Protein AF-A0AA35UD68-F1 (afdb_monomer_lite)

Radius of gyration: 23.43 Å; chains: 1; bounding box: 78×16×57 Å

Sequence (92 aa):
MSRVTVFFFGVVLSIILGLFYWHSYQSNIGTSDACLCTELLAKESFLQNKNKIKAVEDCVKLFKNFEEAHLKCMETVPFEHPEIKIDSIKTT

pLDDT: mean 76.23, std 11.96, range [46.03, 91.44]

Secondary structure (DSSP, 8-state):
--HHHHHHHHHHHHHHHHHHHHHHHHHHHTTHHHHHHHHHHH-HHHHHTTTT-HHHHHHHHH-SSHHHHHHHHHHHS---------------

Foldseek 3Di:
DDPVVVVVVVVVVVVVVVVVVVVVVLVVVLQVCLVVLLVLQVDVVNVVVVVVDVSPVVSVVSAVHSVRSVVSPVVRDPPPPPPPPPPPPPPD

Structure (mmCIF, N/CA/C/O backbone):
data_AF-A0AA35UD68-F1
#
_entry.id   AF-A0AA35UD68-F1
#
loop_
_atom_site.group_PDB
_atom_site.id
_atom_site.type_symbol
_atom_site.label_atom_id
_atom_site.label_alt_id
_atom_site.label_comp_id
_atom_site.label_asym_id
_atom_site.label_entity_id
_atom_site.label_seq_id
_atom_site.pdbx_PDB_ins_code
_atom_site.Cartn_x
_atom_site.Cartn_y
_atom_site.Cartn_z
_atom_site.occupancy
_atom_site.B_iso_or_equiv
_atom_site.auth_seq_id
_atom_site.auth_comp_id
_atom_site.auth_asym_id
_atom_site.auth_atom_id
_atom_site.pdbx_PDB_model_num
ATOM 1 N N . MET A 1 1 ? 44.682 2.056 -1.329 1.00 57.78 1 MET A N 1
ATOM 2 C CA . MET A 1 1 ? 43.282 1.883 -0.881 1.00 57.78 1 MET A CA 1
ATOM 3 C C . MET A 1 1 ? 43.248 0.654 0.020 1.00 57.78 1 MET A C 1
ATOM 5 O O . MET A 1 1 ? 43.590 -0.426 -0.445 1.00 57.78 1 MET A O 1
ATOM 9 N N . SER A 1 2 ? 43.020 0.820 1.323 1.00 67.19 2 SER A N 1
ATOM 10 C CA . SER A 1 2 ? 43.214 -0.257 2.309 1.00 67.19 2 SER A CA 1
ATOM 11 C C . SER A 1 2 ? 42.118 -1.321 2.207 1.00 67.19 2 SER A C 1
ATOM 13 O O . SER A 1 2 ? 40.9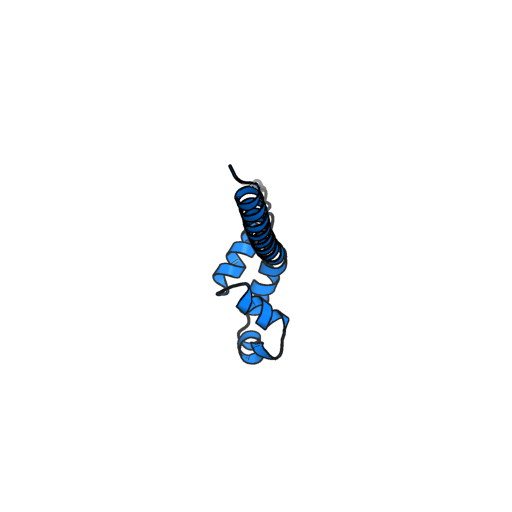68 -1.000 1.930 1.00 67.19 2 SER A O 1
ATOM 15 N N . ARG A 1 3 ? 42.435 -2.591 2.492 1.00 71.69 3 ARG A N 1
ATOM 16 C CA . ARG A 1 3 ? 41.441 -3.690 2.516 1.00 71.69 3 ARG A CA 1
ATOM 17 C C . ARG A 1 3 ? 40.191 -3.335 3.332 1.00 71.69 3 ARG A C 1
ATOM 19 O O . ARG A 1 3 ? 39.083 -3.647 2.921 1.00 71.69 3 ARG A O 1
ATOM 26 N N . VAL A 1 4 ? 40.373 -2.590 4.423 1.00 71.81 4 VAL A N 1
ATOM 27 C CA . VAL A 1 4 ? 39.300 -2.089 5.294 1.00 71.81 4 VAL A CA 1
ATOM 28 C C . VAL A 1 4 ? 38.297 -1.209 4.539 1.00 71.81 4 VAL A C 1
ATOM 30 O O . VAL A 1 4 ? 37.098 -1.405 4.692 1.00 71.81 4 VAL A O 1
ATOM 33 N N . THR A 1 5 ? 38.745 -0.299 3.664 1.00 74.06 5 THR A N 1
ATOM 34 C CA . THR A 1 5 ? 37.822 0.578 2.922 1.00 74.06 5 THR A CA 1
ATOM 35 C C . THR A 1 5 ? 36.953 -0.213 1.942 1.00 74.06 5 THR A C 1
ATOM 37 O O . THR A 1 5 ? 35.784 0.110 1.780 1.00 74.06 5 THR A O 1
ATOM 40 N N . VAL A 1 6 ? 37.478 -1.292 1.347 1.00 77.38 6 VAL A N 1
ATOM 41 C CA . VAL A 1 6 ? 36.722 -2.148 0.411 1.00 77.38 6 VAL A CA 1
ATOM 42 C C . VAL A 1 6 ? 35.583 -2.891 1.120 1.00 77.38 6 VAL A C 1
ATOM 44 O O . VAL A 1 6 ? 34.474 -2.947 0.593 1.00 77.38 6 VAL A O 1
ATOM 47 N N . PHE A 1 7 ? 35.816 -3.397 2.337 1.00 76.94 7 PHE A N 1
ATOM 48 C CA . PHE A 1 7 ? 34.767 -4.053 3.128 1.00 76.94 7 PHE A CA 1
ATOM 49 C C . PHE A 1 7 ? 33.638 -3.091 3.517 1.00 76.94 7 PHE A C 1
ATOM 51 O O . PHE A 1 7 ? 32.468 -3.445 3.384 1.00 76.94 7 PHE A O 1
ATOM 58 N N . PHE A 1 8 ? 33.967 -1.862 3.927 1.00 79.69 8 PHE A N 1
ATOM 59 C CA . PHE A 1 8 ? 32.951 -0.857 4.257 1.00 79.69 8 PHE A CA 1
ATOM 60 C C . PHE A 1 8 ? 32.077 -0.495 3.050 1.00 79.69 8 PHE A C 1
ATOM 62 O O . PHE A 1 8 ? 30.855 -0.455 3.182 1.00 79.69 8 PHE A O 1
ATOM 69 N N . PHE A 1 9 ? 32.665 -0.311 1.863 1.00 84.12 9 PHE A N 1
ATOM 70 C CA . PHE A 1 9 ? 31.885 -0.049 0.647 1.00 84.12 9 PHE A CA 1
ATOM 71 C C . PHE A 1 9 ? 30.956 -1.216 0.280 1.00 84.12 9 PHE A C 1
ATOM 73 O O . PHE A 1 9 ? 29.814 -0.972 -0.101 1.00 84.12 9 PHE A O 1
ATOM 80 N N . GLY A 1 10 ? 31.396 -2.468 0.446 1.00 86.94 10 GLY A N 1
ATOM 81 C CA . GLY A 1 10 ? 30.557 -3.644 0.175 1.00 86.94 10 GLY A CA 1
ATOM 82 C C . GLY A 1 10 ? 29.340 -3.757 1.102 1.00 86.94 10 GLY A C 1
ATOM 83 O O . GLY A 1 10 ? 28.234 -4.063 0.647 1.00 86.94 10 GLY A O 1
ATOM 84 N N . VAL A 1 11 ? 29.520 -3.453 2.392 1.00 87.75 11 VAL A N 1
ATOM 85 C CA . VAL A 1 11 ? 28.422 -3.442 3.373 1.00 87.75 11 VAL A CA 1
ATOM 86 C C . VAL A 1 11 ? 27.433 -2.317 3.065 1.00 87.75 11 VAL A C 1
ATOM 88 O O . VAL A 1 11 ? 26.229 -2.559 3.016 1.00 87.75 11 VAL A O 1
ATOM 91 N N . VAL A 1 12 ? 27.927 -1.108 2.785 1.00 91.00 12 VAL A N 1
ATOM 92 C CA . VAL A 1 12 ? 27.075 0.042 2.442 1.00 91.00 12 VAL A CA 1
ATOM 93 C C . VAL A 1 12 ? 26.276 -0.223 1.162 1.00 91.00 12 VAL A C 1
ATOM 95 O O . VAL A 1 12 ? 25.070 0.016 1.141 1.00 91.00 12 VAL A O 1
ATOM 98 N N . LEU A 1 13 ? 26.903 -0.788 0.124 1.00 90.94 13 LEU A N 1
ATOM 99 C CA . LEU A 1 13 ? 26.222 -1.138 -1.126 1.00 90.94 13 LEU A CA 1
ATOM 100 C C . LEU A 1 13 ? 25.103 -2.169 -0.898 1.00 90.94 13 LEU A C 1
ATOM 102 O O . LEU A 1 13 ? 24.015 -2.029 -1.451 1.00 90.94 13 LEU A O 1
ATOM 106 N N . SER A 1 14 ? 25.347 -3.170 -0.046 1.00 87.19 14 SER A N 1
ATOM 107 C CA . SER A 1 14 ? 24.350 -4.200 0.281 1.00 87.19 14 SER A CA 1
ATOM 108 C C . SER A 1 14 ? 23.139 -3.621 1.018 1.00 87.19 14 SER A C 1
ATOM 110 O O . SER A 1 14 ? 22.006 -4.002 0.727 1.00 87.19 14 SER A O 1
ATOM 112 N N . ILE A 1 15 ? 23.353 -2.663 1.928 1.00 91.19 15 ILE A N 1
ATOM 113 C CA . ILE A 1 15 ? 22.263 -1.972 2.636 1.00 91.19 15 ILE A CA 1
ATOM 114 C C . ILE A 1 15 ? 21.433 -1.130 1.656 1.00 91.19 15 ILE A C 1
ATOM 116 O O . ILE A 1 15 ? 20.205 -1.187 1.692 1.00 91.19 15 ILE A O 1
ATOM 120 N N . ILE A 1 16 ? 22.083 -0.391 0.750 1.00 91.44 16 ILE A N 1
ATOM 121 C CA . ILE A 1 16 ? 21.396 0.433 -0.259 1.00 91.44 16 ILE A CA 1
ATOM 122 C C . ILE A 1 16 ? 20.539 -0.440 -1.185 1.00 91.44 16 ILE A C 1
ATOM 124 O O . ILE A 1 16 ? 19.376 -0.118 -1.427 1.00 91.44 16 ILE A O 1
ATOM 128 N N . LEU A 1 17 ? 21.082 -1.565 -1.660 1.00 88.81 17 LEU A N 1
ATOM 129 C CA . LEU A 1 17 ? 20.342 -2.514 -2.496 1.00 88.81 17 LEU A CA 1
ATOM 130 C C . LEU A 1 17 ? 19.152 -3.131 -1.748 1.00 88.81 17 LEU A C 1
ATOM 132 O O . LEU A 1 17 ? 18.071 -3.248 -2.324 1.00 88.81 17 LEU A O 1
ATOM 136 N N . GLY A 1 18 ? 19.319 -3.466 -0.465 1.00 88.06 18 GLY A N 1
ATOM 137 C CA . GLY A 1 18 ? 18.233 -3.975 0.377 1.00 88.06 18 GLY A CA 1
ATOM 138 C C . GLY A 1 18 ? 17.087 -2.972 0.541 1.00 88.06 18 GLY A C 1
ATOM 139 O O . GLY A 1 18 ? 15.921 -3.337 0.387 1.00 88.06 18 GLY A O 1
ATOM 140 N N . LEU A 1 19 ? 17.408 -1.696 0.777 1.00 85.06 19 LEU A N 1
ATOM 141 C CA . LEU A 1 19 ? 16.410 -0.625 0.874 1.00 85.06 19 LEU A CA 1
ATOM 142 C C . LEU A 1 19 ? 15.693 -0.380 -0.461 1.00 85.06 19 LEU A C 1
ATOM 144 O O . LEU A 1 19 ? 14.475 -0.204 -0.483 1.00 85.06 19 LEU A O 1
ATOM 148 N N . PHE A 1 20 ? 16.426 -0.408 -1.577 1.00 84.06 20 PHE A N 1
ATOM 149 C CA . PHE A 1 20 ? 15.851 -0.224 -2.909 1.00 84.06 20 PHE A CA 1
ATOM 150 C C . PHE A 1 20 ? 14.888 -1.362 -3.280 1.00 84.06 20 PHE A C 1
ATOM 15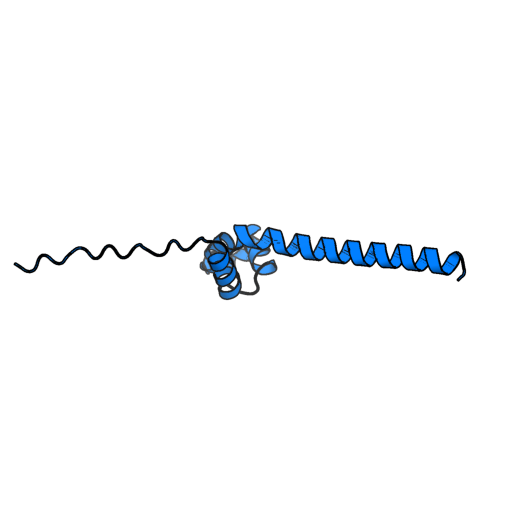2 O O . PHE A 1 20 ? 13.787 -1.115 -3.774 1.00 84.06 20 PHE A O 1
ATOM 159 N N . TYR A 1 21 ? 15.267 -2.607 -2.976 1.00 81.38 21 TYR A N 1
ATOM 160 C CA . TYR A 1 21 ? 14.418 -3.774 -3.205 1.00 81.38 21 TYR A CA 1
ATOM 161 C C . TYR A 1 21 ? 13.140 -3.725 -2.356 1.00 81.38 21 TYR A C 1
ATOM 163 O O . TYR A 1 21 ? 12.048 -3.970 -2.869 1.00 81.38 21 TYR A O 1
ATOM 171 N N . TRP A 1 22 ? 13.253 -3.332 -1.081 1.00 71.31 22 TRP A N 1
ATOM 172 C CA . TRP A 1 22 ? 12.095 -3.145 -0.202 1.00 71.31 22 TRP A CA 1
ATOM 173 C C . TRP A 1 22 ? 11.124 -2.090 -0.749 1.00 71.31 22 TRP A C 1
ATOM 175 O O . TRP A 1 22 ? 9.917 -2.321 -0.813 1.00 71.31 22 TRP A O 1
ATOM 185 N N . HIS A 1 23 ? 11.650 -0.952 -1.208 1.00 69.12 23 HIS A N 1
ATOM 186 C CA . HIS A 1 23 ? 10.836 0.115 -1.786 1.00 69.12 23 HIS A CA 1
ATOM 187 C C . HIS A 1 23 ? 10.115 -0.330 -3.069 1.00 69.12 23 HIS A C 1
ATOM 189 O O . HIS A 1 23 ? 8.936 -0.028 -3.255 1.00 69.12 23 HIS A O 1
ATOM 195 N N . SER A 1 24 ? 10.794 -1.078 -3.944 1.00 64.38 24 SER A N 1
ATOM 196 C CA . SER A 1 24 ? 10.199 -1.595 -5.184 1.00 64.38 24 SER A CA 1
ATOM 197 C C . SER A 1 24 ? 9.146 -2.684 -4.94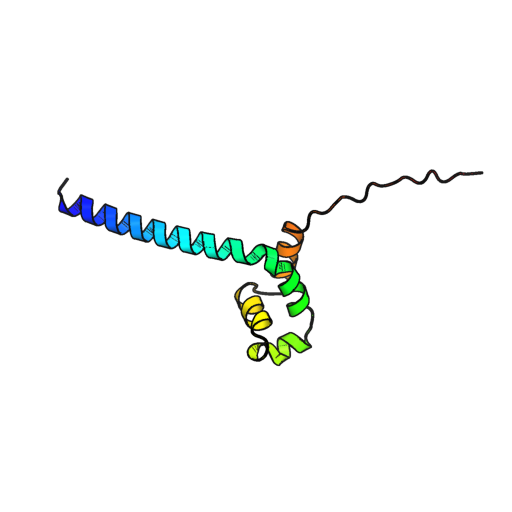4 1.00 64.38 24 SER A C 1
ATOM 199 O O . SER A 1 24 ? 8.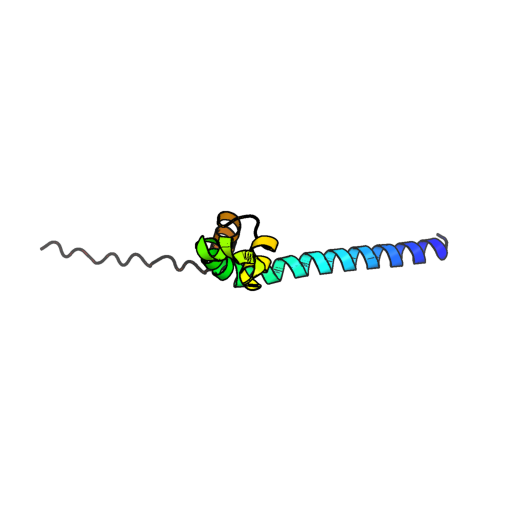236 -2.850 -5.756 1.00 64.38 24 SER A O 1
ATOM 201 N N . TYR A 1 25 ? 9.256 -3.445 -3.854 1.00 63.44 25 TYR A N 1
ATOM 202 C CA . TYR A 1 25 ? 8.253 -4.445 -3.492 1.00 63.44 25 TYR A CA 1
ATOM 203 C C . TYR A 1 25 ? 6.955 -3.786 -3.005 1.00 63.44 25 TYR A C 1
ATOM 205 O O . TYR A 1 25 ? 5.863 -4.181 -3.415 1.00 63.44 25 TYR A O 1
ATOM 213 N N . GLN A 1 26 ? 7.069 -2.719 -2.207 1.00 57.72 26 GLN A N 1
ATOM 214 C CA . GLN A 1 26 ? 5.922 -1.952 -1.713 1.00 57.72 26 GLN A CA 1
ATOM 215 C C . GLN A 1 26 ? 5.086 -1.343 -2.856 1.00 57.72 26 GLN A C 1
ATOM 217 O O . GLN A 1 26 ? 3.866 -1.241 -2.740 1.00 57.72 26 GLN A O 1
ATOM 222 N N . SER A 1 27 ? 5.713 -0.962 -3.976 1.00 54.41 27 SER A N 1
ATOM 223 C CA . SER A 1 27 ? 5.007 -0.346 -5.107 1.00 54.41 27 SER A CA 1
ATOM 224 C C . SER A 1 27 ? 4.182 -1.328 -5.945 1.00 54.41 27 SER A C 1
ATOM 226 O O . SER A 1 27 ? 3.167 -0.918 -6.501 1.00 54.41 27 SER A O 1
ATOM 228 N N . ASN A 1 28 ? 4.572 -2.608 -6.020 1.00 51.84 28 ASN A N 1
ATOM 229 C CA . ASN A 1 28 ? 3.907 -3.600 -6.882 1.00 51.84 28 ASN A CA 1
ATOM 230 C C . ASN A 1 28 ? 2.670 -4.257 -6.256 1.00 51.84 28 ASN A C 1
ATOM 232 O O . ASN A 1 28 ? 1.822 -4.755 -6.988 1.00 51.84 28 ASN A O 1
ATOM 236 N N . ILE A 1 29 ? 2.530 -4.243 -4.927 1.00 53.59 29 ILE A N 1
ATOM 237 C CA . ILE A 1 29 ? 1.316 -4.750 -4.258 1.00 53.59 29 ILE A CA 1
ATOM 238 C C . ILE A 1 29 ? 0.136 -3.775 -4.444 1.00 53.59 29 ILE A C 1
ATOM 240 O O . ILE A 1 29 ? -1.022 -4.169 -4.420 1.00 53.59 29 ILE A O 1
ATOM 244 N N . GLY A 1 30 ? 0.409 -2.492 -4.697 1.00 55.38 30 GLY A N 1
ATOM 245 C CA . GLY A 1 30 ? -0.606 -1.439 -4.681 1.00 55.38 30 GLY A CA 1
ATOM 246 C C . GLY A 1 30 ? -1.431 -1.243 -5.956 1.00 55.38 30 GLY A C 1
ATOM 247 O O . GLY A 1 30 ? -2.167 -0.270 -6.002 1.00 55.38 30 GLY A O 1
ATOM 248 N N . THR A 1 31 ? -1.301 -2.058 -7.005 1.00 58.31 31 THR A N 1
ATOM 249 C CA . THR A 1 31 ? -1.970 -1.798 -8.302 1.00 58.31 31 THR A CA 1
ATOM 250 C C . THR A 1 31 ? -3.234 -2.632 -8.508 1.00 58.31 31 THR A C 1
ATOM 252 O O . THR A 1 31 ? -4.289 -2.071 -8.799 1.00 58.31 31 THR A O 1
ATOM 255 N N . SER A 1 32 ? -3.172 -3.950 -8.293 1.00 59.50 32 SER A N 1
ATOM 256 C CA . SER A 1 32 ? -4.351 -4.836 -8.359 1.00 59.50 32 SER A CA 1
ATOM 257 C C . SER A 1 32 ? -5.341 -4.565 -7.221 1.00 59.50 32 SER A C 1
ATOM 259 O O . SER A 1 32 ? -6.552 -4.668 -7.404 1.00 59.50 32 SER A O 1
ATOM 261 N N . ASP A 1 33 ? -4.829 -4.172 -6.054 1.00 73.38 33 ASP A N 1
ATOM 262 C CA . ASP A 1 33 ? -5.647 -3.896 -4.873 1.00 73.38 33 ASP A CA 1
ATOM 263 C C . ASP A 1 33 ? -6.224 -2.467 -4.872 1.00 73.38 33 ASP A C 1
ATOM 265 O O . ASP A 1 33 ? -7.124 -2.169 -4.089 1.00 73.38 33 ASP A O 1
ATOM 269 N N . ALA A 1 34 ? -5.777 -1.581 -5.776 1.00 82.62 34 ALA A N 1
ATOM 270 C CA . ALA A 1 34 ? -6.224 -0.184 -5.841 1.00 82.62 34 ALA A CA 1
ATOM 271 C C . ALA A 1 34 ? -7.726 -0.048 -6.128 1.00 82.62 34 ALA A C 1
ATOM 273 O O . ALA A 1 34 ? -8.418 0.744 -5.486 1.00 82.62 34 ALA A O 1
ATOM 274 N N . CYS A 1 35 ? -8.256 -0.845 -7.058 1.00 84.88 35 CYS A N 1
ATOM 275 C CA . CYS A 1 35 ? -9.680 -0.819 -7.394 1.00 84.88 35 CYS A CA 1
ATOM 276 C C . CYS A 1 35 ? -10.552 -1.347 -6.250 1.00 84.88 35 CYS A C 1
ATOM 278 O O . CYS A 1 35 ? -11.562 -0.733 -5.906 1.00 84.88 35 CYS A O 1
ATOM 280 N N . LEU A 1 36 ? -10.122 -2.430 -5.598 1.00 86.69 36 LEU A N 1
ATOM 281 C CA . LEU A 1 36 ? -10.811 -2.975 -4.430 1.00 86.69 36 LEU A CA 1
ATOM 282 C C . LEU A 1 36 ? -10.765 -1.989 -3.251 1.00 86.69 36 LEU A C 1
ATOM 284 O O . LEU A 1 36 ? -11.771 -1.770 -2.577 1.00 86.69 36 LEU A O 1
ATOM 288 N N . CYS A 1 37 ? -9.626 -1.326 -3.043 1.00 86.81 37 CYS A N 1
ATOM 289 C CA . CYS A 1 37 ? -9.495 -0.268 -2.049 1.00 86.81 37 CYS A CA 1
ATOM 290 C C . CYS A 1 37 ? -10.361 0.949 -2.371 1.00 86.81 37 CYS A C 1
ATOM 292 O O . CYS A 1 37 ? -10.926 1.536 -1.455 1.00 86.81 37 CYS A O 1
ATOM 294 N N . THR A 1 38 ? -10.538 1.294 -3.644 1.00 89.31 38 THR A N 1
ATOM 295 C CA . THR A 1 38 ? -11.457 2.361 -4.063 1.00 89.31 38 THR A CA 1
ATOM 296 C C . THR A 1 38 ? -12.889 2.029 -3.640 1.00 89.31 38 THR A C 1
ATOM 298 O O . THR A 1 38 ? -13.559 2.859 -3.028 1.00 89.31 38 THR A O 1
ATOM 301 N N . GLU A 1 39 ? -13.345 0.797 -3.873 1.00 87.06 39 GLU A N 1
ATOM 302 C CA . GLU A 1 39 ? -14.689 0.360 -3.479 1.00 87.06 39 GLU A CA 1
ATOM 303 C C . GLU A 1 39 ? -14.868 0.296 -1.951 1.00 87.06 39 GLU A C 1
ATOM 305 O O . GLU A 1 39 ? -15.893 0.727 -1.414 1.00 87.06 39 GLU A O 1
ATOM 310 N N . LEU A 1 40 ? -13.852 -0.184 -1.230 1.00 86.94 40 LEU A N 1
ATOM 311 C CA . LEU A 1 40 ? -13.864 -0.236 0.232 1.00 86.94 40 LEU A CA 1
ATOM 312 C C . LEU A 1 40 ? -13.865 1.162 0.866 1.00 86.94 40 LEU A C 1
ATOM 314 O O 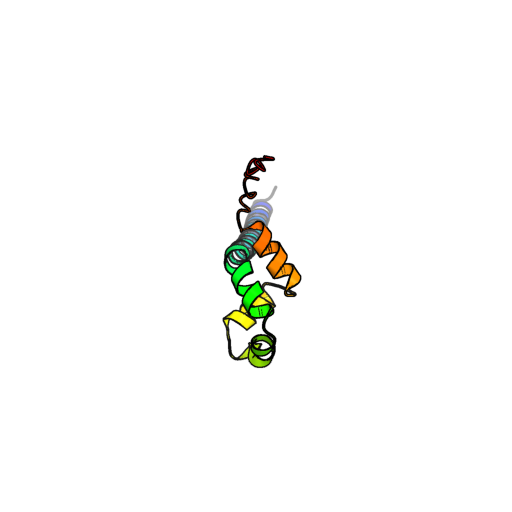. LEU A 1 40 ? -14.586 1.388 1.840 1.00 86.94 40 LEU A O 1
ATOM 318 N N . LEU A 1 41 ? -13.091 2.099 0.314 1.00 86.25 41 LEU A N 1
ATOM 319 C CA . LEU A 1 41 ? -13.011 3.482 0.790 1.00 86.25 41 LEU A CA 1
ATOM 320 C C . LEU A 1 41 ? -14.234 4.319 0.378 1.00 86.25 41 LEU A C 1
ATOM 322 O O . LEU A 1 41 ? -14.526 5.309 1.043 1.00 86.25 41 LEU A O 1
ATOM 326 N N . ALA A 1 42 ? -14.976 3.920 -0.662 1.00 88.44 42 ALA A N 1
ATOM 327 C CA . ALA A 1 42 ? -16.211 4.590 -1.082 1.00 88.44 42 ALA A CA 1
ATOM 328 C C . ALA A 1 42 ? -17.365 4.418 -0.081 1.00 88.44 42 ALA A C 1
ATOM 330 O O . ALA A 1 42 ? -18.284 5.237 -0.046 1.00 88.44 42 ALA A O 1
ATOM 331 N N . LYS A 1 43 ? -17.355 3.345 0.724 1.00 88.31 43 LYS A N 1
ATOM 332 C CA . LYS A 1 43 ? -18.427 3.071 1.690 1.00 88.31 43 LYS A CA 1
ATOM 333 C C . LYS A 1 43 ? -18.067 3.568 3.084 1.00 88.31 43 LYS A C 1
ATOM 335 O O . LYS A 1 43 ? -17.258 2.969 3.794 1.00 88.31 43 LYS A O 1
ATOM 340 N N . GLU A 1 44 ? -18.786 4.586 3.547 1.00 82.06 44 GLU A N 1
ATOM 341 C CA . GLU A 1 44 ? -18.616 5.141 4.897 1.00 82.06 44 GLU A CA 1
ATOM 342 C C . GLU A 1 44 ? -18.778 4.094 6.013 1.00 82.06 44 GLU A C 1
ATOM 344 O O . GLU A 1 44 ? -18.060 4.131 7.012 1.00 82.06 44 GLU A O 1
ATOM 349 N N . SER A 1 45 ? -19.662 3.106 5.836 1.00 84.75 45 SER A N 1
ATOM 350 C CA . SER A 1 45 ? -19.879 2.024 6.808 1.00 84.75 45 SER A CA 1
ATOM 351 C C . SER A 1 45 ? -18.627 1.178 7.071 1.00 84.75 45 SER A C 1
ATOM 353 O O . SER A 1 45 ? -18.450 0.651 8.176 1.00 84.75 45 SER A O 1
ATOM 355 N N . PHE A 1 46 ? -17.757 1.044 6.066 1.00 84.06 46 PHE A N 1
ATOM 356 C CA . PHE A 1 46 ? -16.485 0.337 6.187 1.00 84.06 46 PHE A CA 1
ATOM 357 C C . PHE A 1 46 ? -15.436 1.196 6.887 1.00 84.06 46 PHE A C 1
ATOM 359 O O . PHE A 1 46 ? -14.731 0.690 7.758 1.00 84.06 46 PHE A O 1
ATOM 366 N N . LEU A 1 47 ? -15.411 2.502 6.618 1.00 80.25 47 LEU A N 1
ATOM 367 C CA . LEU A 1 47 ? -14.533 3.451 7.309 1.00 80.25 47 LEU A CA 1
ATOM 368 C C . LEU A 1 47 ? -14.858 3.563 8.807 1.00 80.25 47 LEU A C 1
ATOM 370 O O . LEU A 1 47 ? -13.948 3.605 9.638 1.00 80.25 47 LEU A O 1
ATOM 374 N N . GLN A 1 48 ? -16.143 3.531 9.171 1.00 84.44 48 GLN A N 1
ATOM 375 C CA . GLN A 1 48 ? -16.581 3.530 10.573 1.00 84.44 48 GLN A CA 1
ATOM 376 C C . GLN A 1 48 ? -16.179 2.253 11.329 1.00 84.44 48 GLN A C 1
ATOM 378 O O . GLN A 1 48 ? -15.999 2.280 12.545 1.00 84.44 48 GLN A O 1
ATOM 383 N N . ASN A 1 49 ? -15.989 1.137 10.618 1.00 80.00 49 ASN A N 1
ATOM 384 C CA . ASN A 1 49 ? -15.563 -0.146 11.180 1.00 80.00 49 ASN A CA 1
ATOM 385 C C . ASN A 1 49 ? -14.160 -0.557 10.707 1.00 80.00 49 ASN A C 1
ATOM 387 O O . ASN A 1 49 ? -13.849 -1.748 10.699 1.00 80.00 49 ASN A O 1
ATOM 391 N N . LYS A 1 50 ? -13.299 0.405 10.351 1.00 71.06 50 LYS A N 1
ATOM 392 C CA . LYS A 1 50 ? -11.977 0.152 9.750 1.00 71.06 50 LYS A CA 1
ATOM 393 C C . LYS A 1 50 ? -11.107 -0.852 10.519 1.00 71.06 50 LYS A C 1
ATOM 395 O O . LYS A 1 50 ? -10.401 -1.635 9.908 1.00 71.06 50 LYS A O 1
ATOM 400 N N . ASN A 1 51 ? -11.229 -0.899 11.847 1.00 75.12 51 ASN A N 1
ATOM 401 C CA . ASN A 1 51 ? -10.461 -1.812 12.706 1.00 75.12 51 ASN A CA 1
ATOM 402 C C . ASN A 1 51 ? -11.023 -3.248 12.750 1.00 75.12 51 ASN A C 1
ATOM 404 O O . ASN A 1 51 ? -10.397 -4.133 13.324 1.00 75.12 51 ASN A O 1
ATOM 408 N N . LYS A 1 52 ? -12.226 -3.489 12.211 1.00 81.00 52 LYS A N 1
ATOM 409 C CA . LYS A 1 52 ? -12.858 -4.820 12.159 1.00 81.00 52 LYS A CA 1
ATOM 410 C C . LYS A 1 52 ? -12.607 -5.534 10.834 1.00 81.00 52 LYS A C 1
ATOM 412 O O . LYS A 1 52 ? -12.752 -6.751 10.771 1.00 81.00 52 LYS A O 1
ATOM 417 N N . ILE A 1 53 ? -12.263 -4.791 9.781 1.00 81.94 53 ILE A N 1
ATOM 418 C CA . ILE A 1 53 ? -12.045 -5.327 8.438 1.00 81.94 53 ILE A CA 1
ATOM 419 C C . ILE A 1 53 ? -10.598 -5.050 8.053 1.00 81.94 53 ILE A C 1
ATOM 421 O O . ILE A 1 53 ? -10.256 -3.938 7.660 1.00 81.94 53 ILE A O 1
ATOM 425 N N . LYS A 1 54 ? -9.759 -6.086 8.127 1.00 80.56 54 LYS A N 1
ATOM 426 C CA . LYS A 1 54 ? -8.324 -5.988 7.833 1.00 80.56 54 LYS A CA 1
ATOM 427 C C . LYS A 1 54 ? -8.041 -5.387 6.450 1.00 80.56 54 LYS A C 1
ATOM 429 O O . LYS A 1 54 ? -7.172 -4.540 6.328 1.00 80.56 54 LYS A O 1
ATOM 434 N N . ALA A 1 55 ? -8.842 -5.739 5.442 1.00 81.50 55 ALA A N 1
ATOM 435 C CA . ALA A 1 55 ? -8.717 -5.164 4.103 1.00 81.50 55 ALA A CA 1
ATOM 436 C C . ALA A 1 55 ? -8.909 -3.635 4.088 1.00 81.50 55 ALA A C 1
ATOM 438 O O . ALA A 1 55 ? -8.193 -2.939 3.384 1.00 81.50 55 ALA A O 1
ATOM 439 N N . VAL A 1 56 ? -9.826 -3.090 4.896 1.00 83.19 56 VAL A N 1
ATOM 440 C CA . VAL A 1 56 ? -10.041 -1.634 4.995 1.00 83.19 56 VAL A CA 1
ATOM 441 C C . VAL A 1 56 ? -8.864 -0.969 5.704 1.00 83.19 56 VAL A C 1
ATOM 443 O O . VAL A 1 56 ? -8.409 0.088 5.276 1.00 83.19 56 VAL A O 1
ATOM 446 N N . GLU A 1 57 ? -8.348 -1.590 6.766 1.00 82.62 57 GLU A N 1
ATOM 447 C CA . GLU A 1 57 ? -7.148 -1.117 7.461 1.00 82.62 57 GLU A CA 1
ATOM 448 C C . GLU A 1 57 ? -5.935 -1.070 6.522 1.00 82.62 57 GLU A C 1
ATOM 450 O O . GLU A 1 57 ? -5.227 -0.062 6.474 1.00 82.62 57 GLU A O 1
ATOM 455 N N . ASP A 1 58 ? -5.724 -2.134 5.752 1.00 84.12 58 ASP A N 1
ATOM 456 C CA . ASP A 1 58 ? -4.631 -2.231 4.792 1.00 84.12 58 ASP A CA 1
ATOM 457 C C . ASP A 1 58 ? -4.806 -1.199 3.664 1.00 84.12 58 ASP A C 1
ATOM 459 O O . ASP A 1 58 ? -3.851 -0.499 3.330 1.00 84.12 58 ASP A O 1
ATOM 463 N N . CYS A 1 59 ? -6.029 -0.988 3.165 1.00 84.00 59 CYS A N 1
ATOM 464 C CA . CYS A 1 59 ? -6.324 0.047 2.170 1.00 84.00 59 CYS A CA 1
ATOM 465 C C . CYS A 1 59 ? -6.058 1.472 2.672 1.00 84.00 59 CYS A C 1
ATOM 467 O O . CYS A 1 59 ? -5.517 2.280 1.925 1.00 84.00 59 CYS A O 1
ATOM 469 N N . VAL A 1 60 ? -6.378 1.788 3.931 1.00 83.69 60 VAL A N 1
ATOM 470 C CA . VAL A 1 60 ? -6.084 3.107 4.533 1.00 83.69 60 VAL A CA 1
ATOM 471 C C . VAL A 1 60 ? -4.577 3.311 4.757 1.00 83.69 60 VAL A C 1
ATOM 473 O O . VAL A 1 60 ? -4.101 4.444 4.771 1.00 83.69 60 VAL A O 1
ATOM 476 N N . LYS A 1 61 ? -3.807 2.230 4.943 1.00 82.94 61 LYS A N 1
ATOM 477 C CA . LYS A 1 61 ? -2.337 2.295 5.023 1.00 82.94 61 LYS A CA 1
ATOM 478 C C . LYS A 1 61 ? -1.686 2.427 3.647 1.00 82.94 61 LYS A C 1
ATOM 480 O O . LYS A 1 61 ? -0.644 3.067 3.539 1.00 82.94 61 LYS A O 1
ATOM 485 N N . LEU A 1 62 ? -2.270 1.792 2.633 1.00 83.62 62 LEU A N 1
ATOM 486 C CA . LEU A 1 62 ? -1.772 1.784 1.257 1.00 83.62 62 LEU A CA 1
ATOM 487 C C . LEU A 1 62 ? -2.127 3.062 0.489 1.00 83.62 62 LEU A C 1
ATOM 489 O O . LEU A 1 62 ? -1.336 3.489 -0.348 1.00 83.62 62 LEU A O 1
ATOM 493 N N . PHE A 1 63 ? -3.279 3.668 0.783 1.00 83.06 63 PHE A N 1
ATOM 494 C CA . PHE A 1 63 ? -3.801 4.847 0.096 1.00 83.06 63 PHE A CA 1
ATOM 495 C C . PHE A 1 63 ? -4.261 5.892 1.107 1.00 83.06 63 PHE A C 1
ATOM 497 O O . PHE A 1 63 ? -5.036 5.602 2.022 1.00 83.06 63 PHE A O 1
ATOM 504 N N . LYS A 1 64 ? -3.816 7.136 0.930 1.00 80.88 64 LYS A N 1
ATOM 505 C CA . LYS A 1 64 ? -4.117 8.249 1.836 1.00 80.88 64 LYS A CA 1
ATOM 506 C C . LYS A 1 64 ? -5.599 8.615 1.825 1.00 80.88 64 LYS A C 1
ATOM 508 O O . LYS A 1 64 ? -6.129 9.078 2.836 1.00 80.88 64 LYS A O 1
ATOM 513 N N . ASN A 1 65 ? -6.256 8.459 0.679 1.00 80.56 65 ASN A N 1
ATOM 514 C CA . ASN A 1 65 ? -7.669 8.749 0.486 1.00 80.56 65 ASN A CA 1
ATOM 515 C C . ASN A 1 65 ? -8.240 7.969 -0.713 1.00 80.56 65 ASN A C 1
ATOM 517 O O . ASN A 1 65 ? -7.516 7.314 -1.462 1.00 80.56 65 ASN A O 1
ATOM 521 N N . PHE A 1 66 ? -9.562 8.053 -0.880 1.00 87.69 66 PHE A N 1
ATOM 522 C CA . PHE A 1 66 ? -10.285 7.461 -2.008 1.00 87.69 66 PHE A CA 1
ATOM 523 C C . PHE A 1 66 ? -9.714 7.897 -3.366 1.00 87.69 66 PHE A C 1
ATOM 525 O O . PHE A 1 66 ? -9.580 7.074 -4.262 1.00 87.69 66 PHE A O 1
ATOM 532 N N . GLU A 1 67 ? -9.357 9.174 -3.511 1.00 87.88 67 GLU A N 1
ATOM 533 C CA . GLU A 1 67 ? -8.882 9.753 -4.771 1.00 87.88 67 GLU A CA 1
ATOM 534 C C . GLU A 1 67 ? -7.550 9.140 -5.229 1.00 87.88 67 GLU A C 1
ATOM 536 O O . GLU A 1 67 ? -7.400 8.791 -6.397 1.00 87.88 67 GLU A O 1
ATOM 541 N N . GLU A 1 68 ? -6.616 8.908 -4.304 1.00 85.75 68 GLU A N 1
ATOM 542 C CA . GLU A 1 68 ? -5.346 8.237 -4.594 1.00 85.75 68 GLU A CA 1
ATOM 543 C C . GLU A 1 68 ? -5.549 6.773 -5.016 1.00 85.75 68 GLU A C 1
ATOM 545 O O . GLU A 1 68 ? -4.923 6.306 -5.970 1.00 85.75 68 GLU A O 1
ATOM 550 N N . ALA A 1 69 ? -6.454 6.054 -4.341 1.00 87.62 69 ALA A N 1
ATOM 551 C CA . ALA A 1 69 ? -6.813 4.687 -4.721 1.00 87.62 69 ALA A CA 1
ATOM 552 C C . ALA A 1 69 ? -7.487 4.645 -6.102 1.00 87.62 69 ALA A C 1
ATOM 554 O O . ALA A 1 69 ? -7.169 3.782 -6.924 1.00 87.62 69 ALA A O 1
ATOM 555 N N . HIS A 1 70 ? -8.368 5.609 -6.377 1.00 88.56 70 HIS A N 1
ATOM 556 C CA . HIS A 1 70 ? -9.100 5.698 -7.632 1.00 88.56 70 HIS A CA 1
ATOM 557 C C . HIS A 1 70 ? -8.173 5.976 -8.818 1.00 88.56 70 HIS A C 1
ATOM 559 O O . HIS A 1 70 ? -8.270 5.292 -9.836 1.00 88.56 70 HIS A O 1
ATOM 565 N N . LEU A 1 71 ? -7.233 6.915 -8.678 1.00 86.62 71 LEU A N 1
ATOM 566 C CA . LEU A 1 71 ? -6.252 7.219 -9.723 1.00 86.62 71 LEU A CA 1
ATOM 567 C C . LEU A 1 71 ? -5.406 5.990 -10.072 1.00 86.62 71 LEU A C 1
ATOM 569 O O . LEU A 1 71 ? -5.328 5.621 -11.242 1.00 86.62 71 LEU A O 1
ATOM 573 N N . LYS A 1 72 ? -4.866 5.287 -9.067 1.00 84.94 72 LYS A N 1
ATOM 574 C CA . LYS A 1 72 ? -4.112 4.045 -9.308 1.00 84.94 72 LYS A CA 1
ATOM 575 C C . LYS A 1 72 ? -4.958 2.933 -9.920 1.00 84.94 72 LYS A C 1
ATOM 577 O O . LYS A 1 72 ? -4.442 2.144 -10.701 1.00 84.94 72 LYS A O 1
ATOM 582 N N . CYS A 1 73 ? -6.238 2.848 -9.567 1.00 86.31 73 CYS A N 1
ATOM 583 C CA . CYS A 1 73 ? -7.156 1.907 -10.202 1.00 86.31 73 CYS A CA 1
ATOM 584 C C . CYS A 1 73 ? -7.344 2.228 -11.695 1.00 86.31 73 CYS A C 1
ATOM 586 O O . CYS A 1 73 ? -7.324 1.336 -12.536 1.00 86.31 73 CYS A O 1
ATOM 588 N N . MET A 1 74 ? -7.489 3.503 -12.051 1.00 83.62 74 MET A N 1
ATOM 589 C CA . MET A 1 74 ? -7.653 3.913 -13.450 1.00 83.62 74 MET A CA 1
ATOM 590 C C . MET A 1 74 ? -6.394 3.703 -14.294 1.00 83.62 74 MET A C 1
ATOM 592 O O . MET A 1 74 ? -6.507 3.424 -15.482 1.00 83.62 74 MET A O 1
ATOM 596 N N . GLU A 1 75 ? -5.206 3.769 -13.695 1.00 81.06 75 GLU A N 1
ATOM 597 C CA . GLU A 1 75 ? -3.948 3.437 -14.378 1.00 81.06 75 GLU A CA 1
ATOM 598 C C . GLU A 1 75 ? -3.828 1.945 -14.732 1.00 81.06 75 GLU A C 1
ATOM 600 O O . GLU A 1 75 ? -3.084 1.585 -15.646 1.00 81.06 75 GLU A O 1
ATOM 605 N N . THR A 1 76 ? -4.535 1.067 -14.013 1.00 73.62 76 THR A N 1
ATOM 606 C CA . THR A 1 76 ? -4.412 -0.392 -14.154 1.00 73.62 76 THR A CA 1
ATOM 607 C C . THR A 1 76 ? -5.543 -1.017 -14.957 1.00 73.62 76 THR A C 1
ATOM 609 O O . THR A 1 76 ? -5.365 -2.105 -15.509 1.00 73.62 76 THR A O 1
ATOM 612 N N . VAL A 1 77 ? -6.689 -0.341 -15.059 1.00 72.38 77 VAL A N 1
ATOM 613 C CA . VAL A 1 77 ? -7.801 -0.777 -15.902 1.00 72.38 77 VAL A CA 1
ATOM 614 C C . VAL A 1 77 ? -7.512 -0.370 -17.351 1.00 72.38 77 VAL A C 1
ATOM 616 O O . VAL A 1 77 ? -7.459 0.824 -17.647 1.00 72.38 77 VAL A O 1
ATOM 619 N N . PRO A 1 78 ? -7.350 -1.326 -18.287 1.00 65.44 78 PRO A N 1
ATOM 620 C CA . PRO A 1 78 ? -7.233 -0.994 -19.697 1.00 65.44 78 PRO A CA 1
ATOM 621 C C . PRO A 1 78 ? -8.544 -0.351 -20.154 1.00 65.44 78 PRO A C 1
ATOM 623 O O . PRO A 1 78 ? -9.580 -1.007 -20.253 1.00 65.44 78 PRO A O 1
ATOM 626 N N . PHE A 1 79 ? -8.510 0.956 -20.403 1.00 66.88 79 PHE A N 1
ATOM 627 C CA . PHE A 1 79 ? -9.644 1.680 -20.957 1.00 66.88 79 PHE A CA 1
ATOM 628 C C . PHE A 1 79 ? -9.720 1.358 -22.452 1.00 66.88 79 PHE A C 1
ATOM 630 O O . PHE A 1 79 ? -9.101 2.034 -23.280 1.00 66.88 79 PHE A O 1
ATOM 637 N N . GLU A 1 80 ? -10.442 0.292 -22.809 1.00 63.22 80 GLU A N 1
ATOM 638 C CA . GLU A 1 80 ? -10.858 0.100 -24.196 1.00 63.22 80 GLU A CA 1
ATOM 639 C C . GLU A 1 80 ? -11.666 1.339 -24.584 1.00 63.22 80 GLU A C 1
ATOM 641 O O . GLU A 1 80 ? -12.743 1.593 -24.042 1.00 63.22 80 GLU A O 1
ATOM 646 N N . HIS A 1 81 ? -11.104 2.175 -25.463 1.00 59.94 81 HIS A N 1
ATOM 647 C CA . HIS A 1 81 ? -11.860 3.284 -26.023 1.00 59.94 81 HIS A CA 1
ATOM 648 C C . HIS A 1 81 ? -13.069 2.662 -26.709 1.00 59.94 81 HIS A C 1
ATOM 650 O O . HIS A 1 81 ? -12.862 1.837 -27.603 1.00 59.94 81 HIS A O 1
ATOM 656 N N . PRO A 1 82 ? -14.305 3.003 -26.300 1.00 64.88 82 PRO A N 1
ATOM 657 C CA . PRO A 1 82 ? -15.470 2.471 -26.972 1.00 64.88 82 PRO A CA 1
ATOM 658 C C . PRO A 1 82 ? -15.326 2.849 -28.440 1.00 64.88 82 PRO A C 1
ATOM 660 O O . PRO A 1 82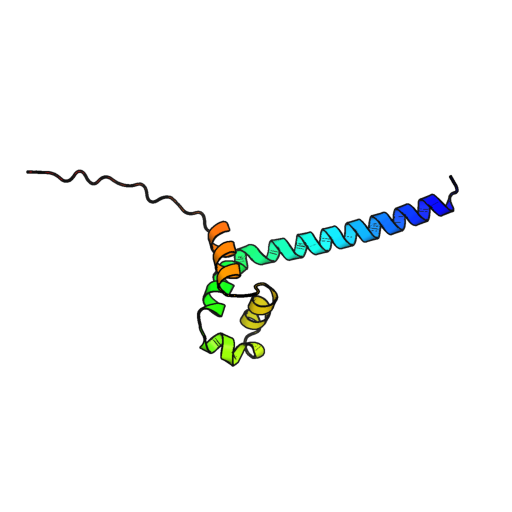 ? -15.251 4.035 -28.771 1.00 64.88 82 PRO A O 1
ATOM 663 N N . GLU A 1 83 ? -15.208 1.843 -29.309 1.00 60.31 83 GLU A N 1
ATOM 664 C CA . GLU A 1 83 ? -15.256 2.071 -30.742 1.00 60.31 83 GLU A CA 1
ATOM 665 C C . GLU A 1 83 ? -16.559 2.818 -30.990 1.00 60.31 83 GLU A C 1
ATOM 667 O O . GLU A 1 83 ? -17.647 2.283 -30.755 1.00 60.31 83 GLU A O 1
ATOM 672 N N . ILE A 1 84 ? -16.452 4.087 -31.386 1.00 63.16 84 ILE A N 1
ATOM 673 C CA . ILE A 1 84 ? -17.607 4.886 -31.762 1.00 63.16 84 ILE A CA 1
ATOM 674 C C . ILE A 1 84 ? -18.141 4.224 -33.028 1.00 63.16 84 ILE A C 1
ATOM 676 O O . ILE A 1 84 ? -17.742 4.558 -34.144 1.00 63.16 84 ILE A O 1
ATOM 680 N N . LYS A 1 85 ? -19.026 3.240 -32.865 1.00 63.06 85 LYS A N 1
ATOM 681 C CA . LYS A 1 85 ? -19.881 2.778 -33.943 1.00 63.06 85 LYS A CA 1
ATOM 682 C C . LYS A 1 85 ? -20.804 3.944 -34.217 1.00 63.06 85 LYS A C 1
ATOM 684 O O . LYS A 1 85 ? -21.778 4.168 -33.504 1.00 63.06 85 LYS A O 1
ATOM 689 N N . ILE A 1 86 ? -20.423 4.734 -35.216 1.00 64.62 86 ILE A N 1
ATOM 690 C CA . ILE A 1 86 ? -21.308 5.682 -35.870 1.00 64.62 86 ILE A CA 1
ATOM 691 C C . ILE A 1 86 ? -22.393 4.805 -36.490 1.00 64.62 86 ILE A C 1
ATOM 693 O O . ILE A 1 86 ? -22.274 4.377 -37.638 1.00 64.62 86 ILE A O 1
ATOM 697 N N . ASP A 1 87 ? -23.408 4.449 -35.700 1.00 56.59 87 ASP A N 1
ATOM 698 C CA . ASP A 1 87 ? -24.633 3.909 -36.254 1.00 56.59 87 ASP A CA 1
ATOM 699 C C . ASP A 1 87 ? -25.107 4.988 -37.209 1.00 56.59 87 ASP A C 1
ATOM 701 O O . ASP A 1 87 ? -25.419 6.114 -36.813 1.00 56.59 87 ASP A O 1
ATOM 705 N N . SER A 1 88 ? -24.994 4.664 -38.495 1.00 60.62 88 SER A N 1
ATOM 706 C CA . SER A 1 88 ? -25.431 5.513 -39.580 1.00 60.62 88 SER A CA 1
ATOM 707 C C . SER A 1 88 ? -26.888 5.804 -39.294 1.00 60.62 88 SER A C 1
ATOM 709 O O . SER A 1 88 ? -27.742 4.941 -39.497 1.00 60.62 88 SER A O 1
ATOM 711 N N . ILE A 1 89 ? -27.153 6.997 -38.758 1.00 58.31 89 ILE A N 1
ATOM 712 C CA . ILE A 1 89 ? -28.492 7.541 -38.649 1.00 58.31 89 ILE A CA 1
ATOM 713 C C . ILE A 1 89 ? -29.020 7.467 -40.072 1.00 58.31 89 ILE A C 1
ATOM 715 O O . ILE A 1 89 ? -28.596 8.209 -40.956 1.00 58.31 89 ILE A O 1
ATOM 719 N N . LYS A 1 90 ? -29.865 6.467 -40.311 1.00 55.75 90 LYS A N 1
ATOM 720 C CA . LYS A 1 90 ? -30.576 6.264 -41.556 1.00 55.75 90 LYS A CA 1
ATOM 721 C C . LYS A 1 90 ? -31.598 7.387 -41.618 1.00 55.75 90 LYS A C 1
ATOM 723 O O . LYS A 1 90 ? -32.741 7.217 -41.199 1.00 55.75 90 LYS A O 1
ATOM 728 N N . THR A 1 91 ? -31.154 8.555 -42.065 1.00 48.91 91 THR A N 1
ATOM 729 C CA . THR A 1 91 ? -32.028 9.661 -42.432 1.00 48.91 91 THR A CA 1
ATOM 730 C C . THR A 1 91 ? -32.837 9.164 -43.624 1.00 48.91 91 THR A C 1
ATOM 732 O O . THR A 1 91 ? -32.292 8.937 -44.703 1.00 48.91 91 THR A O 1
ATOM 735 N N . THR A 1 92 ? -34.099 8.838 -43.352 1.00 46.03 92 THR A N 1
ATOM 736 C CA . THR A 1 92 ? -35.114 8.549 -44.372 1.00 46.03 92 THR A CA 1
ATOM 737 C C . THR A 1 92 ? -35.467 9.835 -45.100 1.00 46.03 92 THR A C 1
ATOM 739 O O . THR A 1 92 ? -35.466 10.889 -44.424 1.00 46.03 92 THR A O 1
#